Protein AF-A0A358SJ28-F1 (afdb_monomer)

Solvent-accessible surface area (backbone atoms only — not comparable to full-atom values): 2181 Å² total; per-residue (Å²): 87,82,49,77,54,90,71,98,63,69,74,78,53,64,66,47,60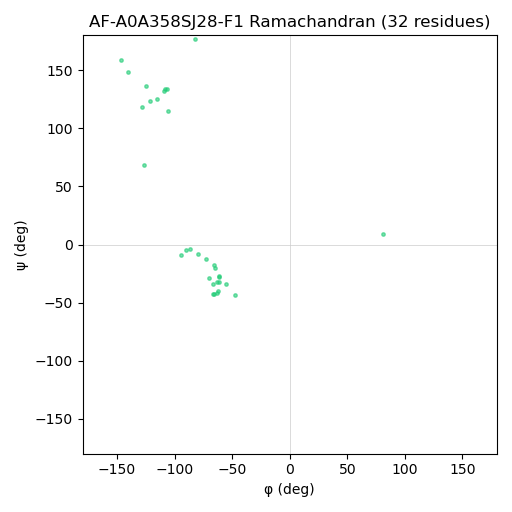,80,38,76,65,20,52,36,36,76,73,66,58,33,47,83,46,116

pLDDT: 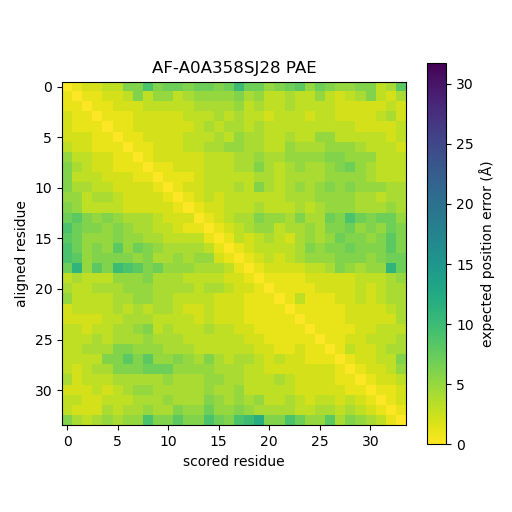mean 88.1, std 4.12, range [77.81, 95.31]

Mean predicted aligned error: 3.43 Å

Structure (mmCIF, N/CA/C/O backbone):
data_AF-A0A358SJ28-F1
#
_entry.id   AF-A0A358SJ28-F1
#
loop_
_atom_site.group_PDB
_atom_site.id
_atom_site.type_symbol
_atom_site.label_atom_id
_atom_site.label_alt_id
_atom_site.label_comp_id
_atom_site.label_asym_id
_atom_site.label_entity_id
_atom_site.label_seq_id
_atom_site.pdbx_PDB_ins_code
_atom_site.Cartn_x
_atom_site.Cartn_y
_atom_site.Cartn_z
_atom_site.occupancy
_atom_site.B_iso_or_equiv
_atom_site.auth_seq_id
_atom_site.auth_comp_id
_atom_site.auth_asym_id
_atom_site.auth_atom_id
_atom_site.pdbx_PDB_model_num
ATOM 1 N N . MET A 1 1 ? -10.469 10.062 1.727 1.00 88.69 1 MET A N 1
ATOM 2 C CA . MET A 1 1 ? -9.489 10.837 0.914 1.00 88.69 1 MET A CA 1
ATOM 3 C C . MET A 1 1 ? -8.764 9.878 -0.033 1.00 88.69 1 MET A C 1
ATOM 5 O O . MET A 1 1 ? -8.647 8.711 0.319 1.00 88.69 1 MET A O 1
ATOM 9 N N . ARG A 1 2 ? -8.325 10.308 -1.223 1.00 88.50 2 ARG A N 1
ATOM 10 C CA . ARG A 1 2 ? -7.610 9.443 -2.184 1.00 88.50 2 ARG A CA 1
ATOM 11 C C . ARG A 1 2 ? -6.135 9.827 -2.244 1.00 88.50 2 ARG A C 1
ATOM 13 O O . ARG A 1 2 ? -5.833 11.016 -2.3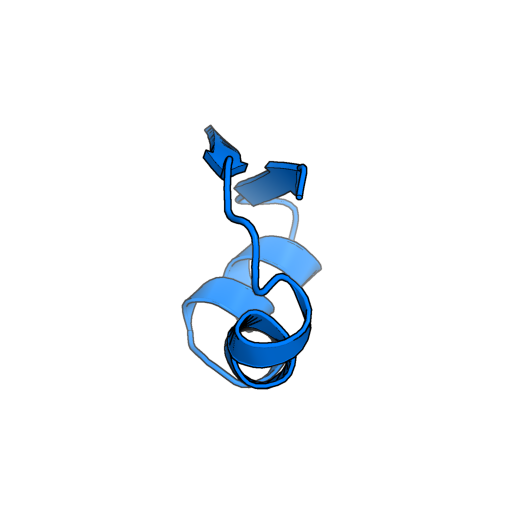14 1.00 88.50 2 ARG A O 1
ATOM 20 N N . ILE A 1 3 ? -5.257 8.830 -2.193 1.00 87.88 3 ILE A N 1
ATOM 21 C CA . ILE A 1 3 ? -3.806 8.994 -2.268 1.00 87.88 3 ILE A CA 1
ATOM 22 C C . ILE A 1 3 ? -3.292 8.057 -3.361 1.00 87.88 3 ILE A C 1
ATOM 24 O O . ILE A 1 3 ? -3.450 6.842 -3.254 1.00 87.88 3 ILE A O 1
ATOM 28 N N . ASP A 1 4 ? -2.687 8.633 -4.394 1.00 92.56 4 ASP A N 1
ATOM 29 C CA . ASP A 1 4 ? -2.045 7.898 -5.481 1.00 92.56 4 ASP A CA 1
ATOM 30 C C . ASP A 1 4 ? -0.526 8.073 -5.365 1.00 92.56 4 ASP A C 1
ATOM 32 O O . ASP A 1 4 ? -0.031 9.187 -5.165 1.00 92.56 4 ASP A O 1
ATOM 36 N N . ILE A 1 5 ? 0.212 6.968 -5.447 1.00 88.62 5 ILE A N 1
ATOM 37 C CA . ILE A 1 5 ? 1.659 6.940 -5.245 1.00 88.62 5 ILE A CA 1
ATOM 38 C C . ILE A 1 5 ? 2.318 6.389 -6.504 1.00 88.62 5 ILE A C 1
ATOM 40 O O . ILE A 1 5 ? 2.040 5.271 -6.910 1.00 88.62 5 ILE A O 1
ATOM 44 N N . ILE A 1 6 ? 3.233 7.157 -7.096 1.00 93.25 6 ILE A N 1
ATOM 45 C CA . ILE A 1 6 ? 4.016 6.726 -8.258 1.00 93.25 6 ILE A CA 1
ATOM 46 C C . ILE A 1 6 ? 5.437 6.430 -7.780 1.00 93.25 6 ILE A C 1
ATOM 48 O O . ILE A 1 6 ? 6.144 7.326 -7.317 1.00 93.25 6 ILE A O 1
ATOM 52 N N . THR A 1 7 ? 5.854 5.169 -7.872 1.00 91.00 7 THR A N 1
ATOM 53 C CA . THR A 1 7 ? 7.191 4.716 -7.468 1.00 91.00 7 THR A CA 1
ATOM 54 C C . THR A 1 7 ? 7.676 3.573 -8.355 1.00 91.00 7 THR A C 1
ATOM 56 O O . THR A 1 7 ? 6.877 2.854 -8.946 1.00 91.00 7 THR A O 1
ATOM 59 N N . ILE A 1 8 ? 8.990 3.362 -8.399 1.00 95.31 8 ILE A N 1
ATOM 60 C CA . ILE A 1 8 ? 9.609 2.171 -9.004 1.00 95.31 8 ILE A CA 1
ATOM 61 C C . ILE A 1 8 ? 9.802 1.023 -7.994 1.00 95.31 8 ILE A C 1
ATOM 63 O O . ILE A 1 8 ? 10.222 -0.063 -8.377 1.00 95.31 8 ILE A O 1
ATOM 67 N N . PHE A 1 9 ? 9.488 1.253 -6.712 1.00 94.69 9 PHE A N 1
ATOM 68 C CA . PHE A 1 9 ? 9.618 0.277 -5.622 1.00 94.69 9 PHE A CA 1
ATOM 69 C C . PHE A 1 9 ? 8.294 0.122 -4.846 1.00 94.69 9 PHE A C 1
ATOM 71 O O . PHE A 1 9 ? 8.203 0.563 -3.697 1.00 94.69 9 PHE A O 1
ATOM 78 N N . PRO A 1 10 ? 7.239 -0.456 -5.447 1.00 88.50 10 PRO A N 1
ATOM 79 C CA . PRO A 1 10 ? 5.916 -0.543 -4.817 1.00 88.50 10 PRO A CA 1
ATOM 80 C C . PRO A 1 10 ? 5.905 -1.391 -3.532 1.00 88.50 10 PRO A C 1
ATOM 82 O O . PRO A 1 10 ? 5.191 -1.068 -2.583 1.00 88.50 10 PRO A O 1
ATOM 85 N N . ASP A 1 11 ? 6.749 -2.421 -3.446 1.00 88.31 11 ASP A N 1
ATOM 86 C CA . ASP A 1 11 ? 6.762 -3.377 -2.327 1.00 88.31 11 ASP A CA 1
ATOM 87 C C . ASP A 1 11 ? 7.158 -2.752 -0.979 1.00 88.31 11 ASP A C 1
ATOM 89 O O . ASP A 1 11 ? 6.814 -3.268 0.087 1.00 88.31 11 ASP A O 1
ATOM 93 N N . TYR A 1 12 ? 7.828 -1.595 -1.001 1.00 87.81 12 TYR A N 1
ATOM 94 C CA . TYR A 1 12 ? 8.228 -0.868 0.209 1.00 87.81 12 TYR A CA 1
ATOM 95 C C . TYR A 1 12 ? 7.021 -0.349 1.000 1.00 87.81 12 TYR A C 1
ATOM 97 O O . TYR A 1 12 ? 7.141 -0.041 2.186 1.00 87.81 12 TYR A O 1
ATOM 105 N N . PHE A 1 1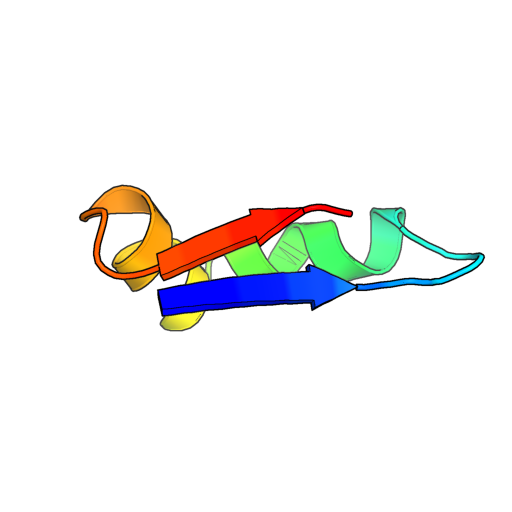3 ? 5.848 -0.284 0.366 1.00 85.19 13 PHE A N 1
ATOM 106 C CA . PHE A 1 13 ? 4.603 0.136 0.998 1.00 85.19 13 PHE A CA 1
ATOM 107 C C . PHE A 1 13 ? 3.841 -0.991 1.700 1.00 85.19 13 PHE A C 1
ATOM 109 O O . PHE A 1 13 ? 2.868 -0.7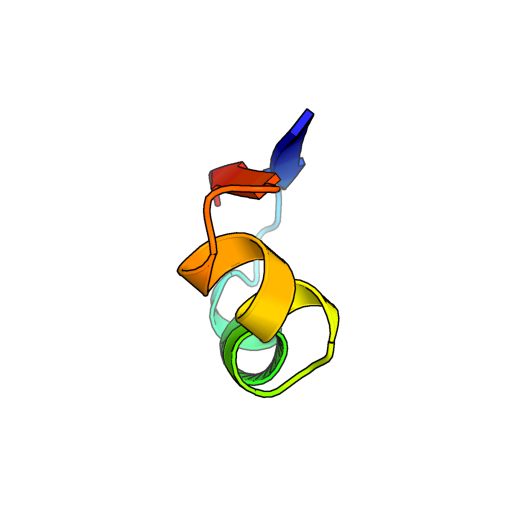05 2.398 1.00 85.19 13 PHE A O 1
ATOM 116 N N . GLY A 1 14 ? 4.296 -2.247 1.619 1.00 83.50 14 GLY A N 1
ATOM 117 C CA . GLY A 1 14 ? 3.692 -3.379 2.338 1.00 83.50 14 GLY A CA 1
ATOM 118 C C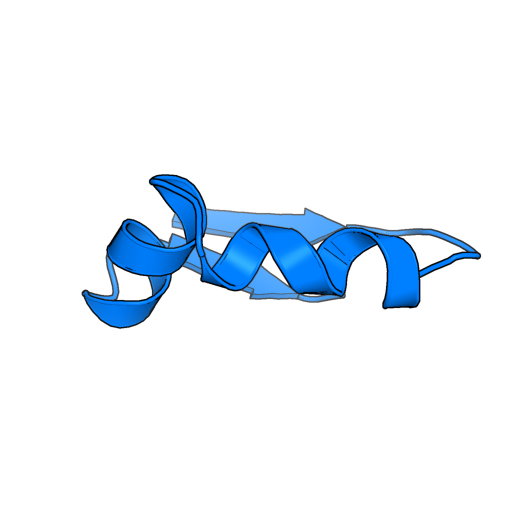 . GLY A 1 14 ? 3.406 -3.118 3.834 1.00 83.50 14 GLY A C 1
ATOM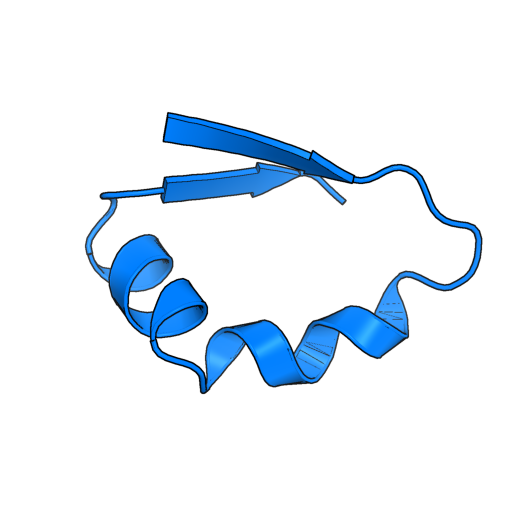 119 O O . GLY A 1 14 ? 2.297 -3.409 4.301 1.00 83.50 14 GLY A O 1
ATOM 120 N N . PRO A 1 15 ? 4.326 -2.491 4.597 1.00 82.75 15 PRO A N 1
ATOM 121 C CA . PRO A 1 15 ? 4.119 -2.191 6.015 1.00 82.75 15 PRO A CA 1
ATOM 122 C C . PRO A 1 15 ? 3.116 -1.063 6.305 1.00 82.75 15 PRO A C 1
ATOM 124 O O . PRO A 1 15 ? 2.696 -0.906 7.452 1.00 82.75 15 PRO A O 1
ATOM 127 N N . LEU A 1 16 ? 2.689 -0.265 5.316 1.00 80.38 16 LEU A N 1
ATOM 128 C CA . LEU A 1 16 ? 1.699 0.795 5.562 1.00 80.38 16 LEU A CA 1
ATOM 129 C C . LEU A 1 16 ? 0.365 0.225 6.061 1.00 80.38 16 LEU A C 1
ATOM 131 O O . LEU A 1 16 ? -0.319 0.884 6.847 1.00 80.38 16 LEU A O 1
ATOM 135 N N . SER A 1 17 ? 0.051 -1.017 5.685 1.00 78.38 17 SER A N 1
ATOM 136 C CA . SER A 1 17 ? -1.149 -1.753 6.098 1.00 78.38 17 SER A CA 1
ATOM 137 C C . SER A 1 17 ? -1.262 -1.993 7.612 1.00 78.38 17 SER A C 1
ATOM 139 O O . SER A 1 17 ? -2.376 -2.064 8.128 1.00 78.38 17 SER A O 1
ATOM 141 N N . VAL A 1 18 ? -0.144 -2.062 8.345 1.00 83.56 18 VAL A N 1
ATOM 142 C CA . VAL A 1 18 ? -0.137 -2.278 9.809 1.00 83.56 18 VAL A CA 1
ATOM 143 C C . VAL A 1 18 ? -0.066 -0.978 10.616 1.00 83.56 18 VAL A C 1
ATOM 145 O O . VAL A 1 18 ? -0.234 -0.979 11.837 1.00 83.56 18 VAL A O 1
ATOM 148 N N . SER A 1 19 ? 0.163 0.150 9.944 1.00 87.88 19 SER A N 1
ATOM 149 C CA . SER A 1 19 ? 0.243 1.470 10.568 1.00 87.88 19 SER A CA 1
ATOM 150 C C . SER A 1 19 ? -1.143 2.095 10.806 1.00 87.88 19 SER A C 1
ATOM 152 O O . SER A 1 19 ? -2.180 1.561 10.408 1.00 87.88 19 SER A O 1
ATOM 154 N N . LEU A 1 20 ? -1.174 3.276 11.431 1.00 88.69 20 LEU A N 1
ATOM 155 C CA . LEU A 1 20 ? -2.394 4.078 11.612 1.00 88.69 20 LEU A CA 1
ATOM 156 C C . LEU A 1 20 ? -3.093 4.380 10.275 1.00 88.69 20 LEU A C 1
ATOM 158 O O . LEU A 1 20 ? -4.320 4.379 10.196 1.00 88.69 20 LEU A O 1
ATOM 162 N N . ILE A 1 21 ? -2.300 4.556 9.218 1.00 88.38 21 ILE A N 1
ATOM 163 C CA . ILE A 1 21 ? -2.775 4.760 7.852 1.00 88.38 21 ILE A CA 1
ATOM 164 C C . ILE A 1 21 ? -3.486 3.503 7.327 1.00 88.38 21 ILE A C 1
ATOM 166 O O . ILE A 1 21 ? -4.570 3.597 6.755 1.00 88.38 21 ILE A O 1
ATOM 170 N N . GLY A 1 22 ? -2.932 2.317 7.579 1.00 89.31 22 GLY A N 1
ATOM 171 C CA . GLY A 1 22 ? -3.558 1.046 7.214 1.00 89.31 22 GLY A CA 1
ATOM 172 C C . GLY A 1 22 ? -4.900 0.821 7.913 1.00 89.31 22 GLY A C 1
ATOM 173 O O . GLY A 1 22 ? -5.870 0.413 7.276 1.00 89.31 22 GLY A O 1
ATOM 174 N N . LYS A 1 23 ? -5.003 1.188 9.198 1.00 91.44 23 LYS A N 1
ATOM 175 C CA . LYS A 1 23 ? -6.279 1.146 9.939 1.00 91.44 23 LYS A CA 1
ATOM 176 C C . LYS A 1 23 ? -7.322 2.095 9.354 1.00 91.44 23 LYS A C 1
ATOM 178 O O . LYS A 1 23 ? -8.489 1.732 9.244 1.00 91.44 23 LYS A O 1
ATOM 183 N N . ALA A 1 24 ? -6.913 3.300 8.973 1.00 91.94 24 ALA A N 1
ATOM 184 C CA . ALA A 1 24 ? -7.806 4.261 8.337 1.00 91.94 24 ALA A CA 1
ATOM 185 C C . ALA A 1 24 ? -8.266 3.779 6.945 1.00 91.94 24 ALA A C 1
ATOM 187 O O . ALA A 1 24 ? -9.428 3.966 6.590 1.00 91.94 24 ALA A O 1
ATOM 188 N N . ALA A 1 25 ? -7.416 3.071 6.191 1.00 90.00 25 ALA A N 1
ATOM 189 C CA . ALA A 1 25 ? -7.831 2.437 4.938 1.00 90.00 25 ALA A CA 1
ATOM 190 C C . ALA A 1 25 ? -8.838 1.297 5.154 1.00 90.00 25 ALA A C 1
ATOM 192 O O . ALA A 1 25 ? -9.846 1.233 4.456 1.00 90.00 25 ALA A O 1
ATOM 193 N N . GLN A 1 26 ? -8.630 0.446 6.165 1.00 89.31 26 GLN A N 1
ATOM 194 C CA . GLN A 1 26 ? -9.585 -0.616 6.524 1.00 89.31 26 GLN A CA 1
ATOM 195 C C . GLN A 1 26 ? -10.958 -0.074 6.944 1.00 89.31 26 GLN A C 1
ATOM 197 O O . GLN A 1 26 ? -11.974 -0.714 6.690 1.00 89.31 26 GLN A O 1
ATOM 202 N N . ARG A 1 27 ? -11.001 1.109 7.569 1.00 92.31 27 ARG A N 1
ATOM 203 C CA . ARG A 1 27 ? -12.249 1.796 7.948 1.00 92.31 27 ARG A CA 1
ATOM 204 C C . ARG A 1 27 ? -12.922 2.531 6.784 1.00 92.31 27 ARG A C 1
ATOM 206 O O . ARG A 1 27 ? -14.042 3.000 6.950 1.00 92.31 27 ARG A O 1
ATOM 213 N N . GLY A 1 28 ? -12.264 2.625 5.626 1.00 89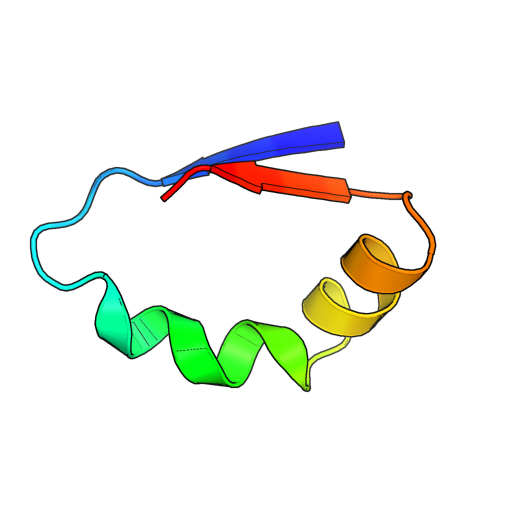.81 28 GLY A N 1
ATOM 214 C CA . GLY A 1 28 ? -12.759 3.357 4.458 1.00 89.81 28 GLY A CA 1
ATOM 215 C C . GLY A 1 28 ? -12.523 4.871 4.511 1.00 89.81 28 GLY A C 1
ATOM 216 O O . GLY A 1 28 ? -13.011 5.593 3.643 1.00 89.81 28 GLY A O 1
ATOM 217 N N . ASP A 1 29 ? -11.752 5.367 5.484 1.00 91.31 29 ASP A N 1
ATOM 218 C CA . ASP A 1 29 ? -11.436 6.796 5.623 1.00 91.31 29 ASP A CA 1
ATOM 219 C C . ASP A 1 29 ? -10.487 7.272 4.490 1.00 91.31 29 ASP A C 1
ATOM 221 O O . ASP A 1 29 ? -10.508 8.435 4.057 1.00 91.31 29 ASP A O 1
ATOM 225 N N . ILE A 1 30 ? -9.658 6.358 3.968 1.00 89.88 30 ILE A N 1
ATOM 226 C CA . ILE A 1 30 ? -8.661 6.604 2.913 1.00 89.88 30 ILE A CA 1
ATOM 227 C C . ILE A 1 30 ? -8.581 5.446 1.915 1.00 89.88 30 ILE A C 1
ATOM 229 O O . ILE A 1 30 ? -8.766 4.290 2.277 1.00 89.88 30 ILE A O 1
ATOM 233 N N . ALA A 1 31 ? -8.260 5.770 0.663 1.00 88.38 31 ALA A N 1
ATOM 234 C CA . ALA A 1 31 ? -8.040 4.804 -0.410 1.00 88.38 31 ALA A CA 1
ATOM 235 C C . ALA A 1 31 ? -6.663 5.018 -1.053 1.00 88.38 31 ALA A C 1
ATOM 237 O O . ALA A 1 31 ? -6.285 6.161 -1.331 1.00 88.38 31 ALA A O 1
ATOM 238 N N . PHE A 1 32 ? -5.954 3.913 -1.298 1.00 85.62 32 PHE A N 1
ATOM 239 C CA . PHE A 1 32 ? -4.629 3.886 -1.915 1.00 85.62 32 PHE A CA 1
ATOM 240 C C . PHE A 1 32 ? -4.691 3.370 -3.350 1.00 85.62 32 PHE A C 1
ATOM 242 O O . PHE A 1 32 ? -5.316 2.341 -3.609 1.00 85.62 32 PHE A O 1
ATOM 249 N N . GLY A 1 33 ? -4.009 4.077 -4.249 1.00 84.38 33 GLY A N 1
ATOM 250 C CA . GLY A 1 33 ? -3.572 3.576 -5.548 1.00 84.38 33 GLY A CA 1
ATOM 251 C C . GLY A 1 33 ? -2.045 3.553 -5.584 1.00 84.38 33 GLY A C 1
ATOM 252 O O . GLY A 1 33 ? -1.416 4.570 -5.287 1.00 84.38 33 GLY A O 1
ATOM 253 N N . VAL A 1 34 ? -1.464 2.395 -5.897 1.00 77.81 34 VAL A N 1
ATOM 254 C CA . VAL A 1 34 ? -0.023 2.185 -6.122 1.00 77.81 34 VAL A CA 1
ATOM 255 C C . VAL A 1 34 ? 0.149 1.601 -7.513 1.00 77.81 34 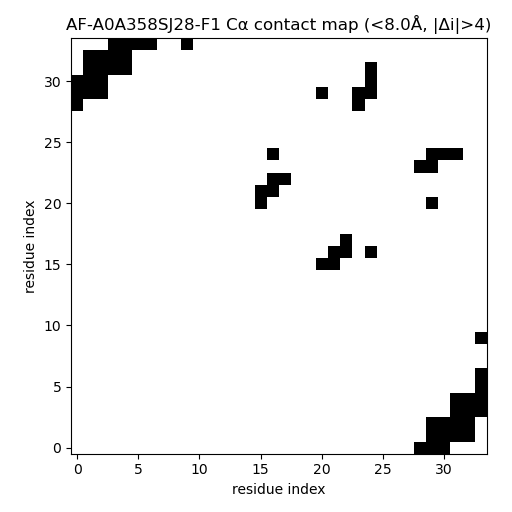VAL A C 1
ATOM 257 O O . VAL A 1 34 ? -0.671 0.720 -7.857 1.00 77.81 34 VAL A O 1
#

Secondary structure (DSSP, 8-state):
-EEE---S-GGGGGGGGGSHHHHHHHTTS-EEE-

Foldseek 3Di:
DEDEDDDPCPVVCVCVCVDPNVVCVVVVVYDYHD

Sequence (34 aa):
MRIDIITIFPDYFGPLSVSLIGKAAQRGDIAFGV

Nearest PDB structures (foldseek):
  7rez-assembly1_B  TM=9.290E-01  e=2.179E-02  Mycobacteroides abscessus
  5zhi-assembly1_B  TM=8.979E-01  e=4.072E-02  Mycobacterium tuberculosis CDC1551
  6jof-assembly1_A-2  TM=9.083E-01  e=5.148E-02  Mycobacterium tuberculosis H37Rv
  7mys-assembly1_B  TM=8.071E-01  e=2.459E-01  Acinetobacter baumannii
  7mys-assembly1_A  TM=8.086E-01  e=2.875E-01  Acinetobacter baumannii

Radius of gyration: 9.6 Å; Cα contacts (8 Å, |Δi|>4): 32; chains: 1; bounding box: 22×14×21 Å